Protein AF-A0A9D9GKU4-F1 (afdb_monomer_lite)

Foldseek 3Di:
DVVQLVVLVVCLVPQDQPDADPCLVVFPQVDQEAEDDDDPPPCPVSNVSNCCNPPHDSLQEGEDELQDPVLVPDDPLRVLVVSVVSVHQEYEYEPLVNHPPSVVSVVVCVVPPVRHRYYYD

Sequence (121 aa):
MDTLLFRYHNLLKETDTSFLRYLHDIIPWNDRMIAIVGSRGVGKTTMLLQHIKLHLPIEKTLYVSADDLYFSDHSLFDLARQFHQLGGEHLFIDEIHKYANWSQELKNIYDAIPQLQVVFT

Radius of gyration: 13.48 Å; chains: 1; bounding box: 30×29×37 Å

Structure (mmCIF, N/CA/C/O backbone):
data_AF-A0A9D9GKU4-F1
#
_entry.id   AF-A0A9D9GKU4-F1
#
loop_
_atom_site.group_PDB
_atom_site.id
_atom_site.type_symbol
_atom_site.label_atom_id
_atom_site.label_alt_id
_atom_site.label_comp_id
_atom_site.label_asym_id
_atom_site.label_entity_id
_atom_site.label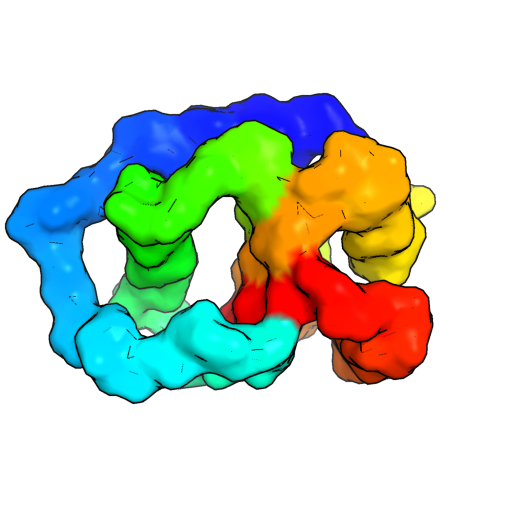_seq_id
_atom_site.pdbx_PDB_ins_code
_atom_site.Cartn_x
_atom_site.Cartn_y
_atom_site.Cartn_z
_atom_site.occupancy
_atom_site.B_iso_or_equiv
_atom_site.auth_seq_id
_atom_site.auth_comp_id
_atom_site.auth_asym_id
_atom_site.auth_atom_id
_atom_site.pdbx_PDB_model_num
ATOM 1 N N . MET A 1 1 ? 4.018 8.471 9.231 1.00 89.12 1 MET A N 1
ATOM 2 C CA . MET A 1 1 ? 3.601 8.511 7.814 1.00 89.12 1 MET A CA 1
ATOM 3 C C . MET A 1 1 ? 4.628 9.211 6.922 1.00 89.12 1 MET A C 1
ATOM 5 O O . MET A 1 1 ? 4.965 8.646 5.892 1.00 89.12 1 MET A O 1
ATOM 9 N N . ASP A 1 2 ? 5.196 10.360 7.308 1.00 92.56 2 ASP A N 1
ATOM 10 C CA . ASP A 1 2 ? 6.169 11.097 6.466 1.00 92.56 2 ASP A CA 1
ATOM 11 C C . ASP A 1 2 ? 7.372 10.257 6.013 1.00 92.56 2 ASP A C 1
ATOM 13 O O . ASP A 1 2 ? 7.765 10.289 4.849 1.00 92.56 2 ASP A O 1
ATOM 17 N N . THR A 1 3 ? 7.923 9.433 6.909 1.00 93.56 3 THR A N 1
ATOM 18 C CA . THR A 1 3 ? 9.018 8.509 6.575 1.00 93.56 3 THR A CA 1
ATOM 19 C C . THR A 1 3 ? 8.619 7.487 5.507 1.00 93.56 3 THR A C 1
ATOM 21 O O . THR A 1 3 ? 9.441 7.152 4.654 1.00 93.56 3 THR A O 1
ATOM 24 N N . LEU A 1 4 ? 7.366 7.016 5.521 1.00 95.81 4 LEU A N 1
ATOM 25 C CA . LEU A 1 4 ? 6.843 6.087 4.516 1.00 95.81 4 LEU A CA 1
ATOM 26 C C . LEU A 1 4 ? 6.720 6.782 3.159 1.00 95.81 4 LEU A C 1
ATOM 28 O O . LEU A 1 4 ? 7.202 6.250 2.164 1.00 95.81 4 LEU A O 1
ATOM 32 N N . LEU A 1 5 ? 6.164 7.998 3.132 1.00 95.69 5 LEU A N 1
ATOM 33 C CA . LEU A 1 5 ? 6.050 8.812 1.917 1.00 95.69 5 LEU A CA 1
ATOM 34 C C . LEU A 1 5 ? 7.421 9.106 1.300 1.00 95.69 5 LEU A C 1
ATOM 36 O O . LEU A 1 5 ? 7.603 8.968 0.093 1.00 95.69 5 LEU A O 1
ATOM 40 N N . PHE A 1 6 ? 8.414 9.440 2.127 1.00 96.19 6 PHE A N 1
ATOM 41 C CA . PHE A 1 6 ? 9.783 9.651 1.662 1.00 96.19 6 PHE A CA 1
ATOM 42 C C . PHE A 1 6 ? 10.372 8.392 1.005 1.00 96.19 6 PHE A C 1
ATOM 44 O O . PHE A 1 6 ? 10.928 8.470 -0.092 1.00 96.19 6 PHE A O 1
ATOM 51 N N . ARG A 1 7 ? 10.231 7.218 1.640 1.00 96.00 7 ARG A N 1
ATOM 52 C CA . ARG A 1 7 ? 10.698 5.940 1.068 1.00 96.00 7 ARG A CA 1
ATOM 53 C C . ARG A 1 7 ? 9.969 5.608 -0.231 1.00 96.00 7 ARG A C 1
ATOM 55 O O . ARG A 1 7 ? 10.623 5.279 -1.216 1.00 96.00 7 ARG A O 1
ATOM 62 N N . TYR A 1 8 ? 8.646 5.742 -0.238 1.00 97.25 8 TYR A N 1
ATOM 63 C CA . TYR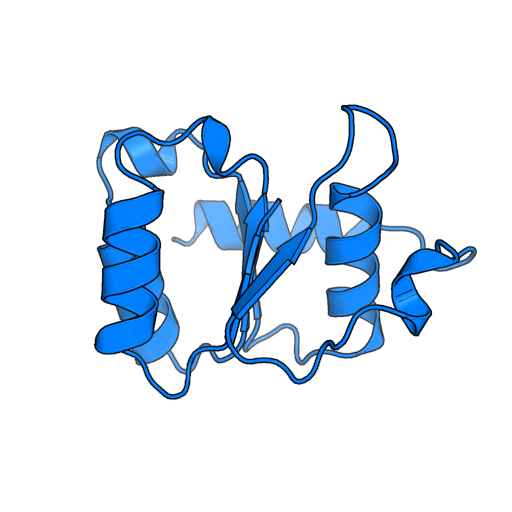 A 1 8 ? 7.803 5.539 -1.411 1.00 97.25 8 TYR A CA 1
ATOM 64 C C . TYR A 1 8 ? 8.260 6.396 -2.595 1.00 97.25 8 TYR A C 1
ATOM 66 O O . TYR A 1 8 ? 8.551 5.852 -3.658 1.00 97.25 8 TYR A O 1
ATOM 74 N N . HIS A 1 9 ? 8.397 7.712 -2.415 1.00 96.88 9 HIS A N 1
ATOM 75 C CA . HIS A 1 9 ? 8.802 8.610 -3.498 1.00 96.88 9 HIS A CA 1
ATOM 76 C C . HIS A 1 9 ? 10.194 8.280 -4.047 1.00 96.88 9 HIS A C 1
ATOM 78 O O . HIS A 1 9 ? 10.399 8.330 -5.261 1.00 96.88 9 HIS A O 1
ATOM 84 N N . ASN A 1 10 ? 11.139 7.893 -3.184 1.00 97.12 10 ASN A N 1
ATOM 85 C CA . ASN A 1 10 ? 12.466 7.468 -3.627 1.00 97.12 10 ASN A CA 1
ATOM 86 C C . ASN A 1 10 ? 12.398 6.185 -4.465 1.00 97.12 10 ASN A C 1
ATOM 88 O O . ASN A 1 10 ? 12.958 6.141 -5.557 1.00 97.12 10 ASN A O 1
ATOM 92 N N . LEU A 1 11 ? 11.669 5.165 -4.003 1.00 97.00 11 LEU A N 1
ATOM 93 C CA . LEU A 1 11 ? 11.494 3.916 -4.751 1.00 97.00 11 LEU A CA 1
ATOM 94 C C . LEU A 1 11 ? 10.814 4.153 -6.103 1.00 97.00 11 LEU A C 1
ATOM 96 O O . LEU A 1 11 ? 11.241 3.614 -7.126 1.00 97.00 11 LEU A O 1
ATOM 100 N N . LEU A 1 12 ? 9.783 4.998 -6.129 1.00 96.38 12 LEU A N 1
ATOM 101 C CA . LEU A 1 12 ? 9.056 5.325 -7.349 1.00 96.38 12 LEU A CA 1
ATOM 102 C C . LEU A 1 12 ? 9.956 6.044 -8.365 1.00 96.38 12 LEU A C 1
ATOM 104 O O . LEU A 1 12 ? 9.926 5.741 -9.561 1.00 96.38 12 LEU A O 1
ATOM 108 N N . LYS A 1 13 ? 10.809 6.963 -7.898 1.00 95.88 13 LYS A N 1
ATOM 109 C CA . LYS A 1 13 ? 11.770 7.675 -8.747 1.00 95.88 13 LYS A CA 1
ATOM 110 C C . LYS A 1 13 ? 12.732 6.710 -9.443 1.00 95.88 13 LYS A C 1
ATOM 112 O O . LYS A 1 13 ? 12.866 6.793 -10.663 1.00 95.88 13 LYS A O 1
ATOM 117 N N . GLU A 1 14 ? 13.307 5.774 -8.693 1.00 95.31 14 GLU A N 1
ATOM 118 C CA . GLU A 1 14 ? 14.288 4.791 -9.184 1.00 95.31 14 GLU A CA 1
ATOM 119 C C . GLU A 1 14 ? 13.669 3.656 -10.020 1.00 95.31 14 GLU A C 1
ATOM 121 O O . GLU A 1 14 ? 14.380 2.911 -10.690 1.00 95.31 14 GLU A O 1
ATOM 126 N N . THR A 1 15 ? 12.342 3.501 -10.007 1.00 94.88 15 THR A N 1
ATOM 127 C CA . THR A 1 15 ? 11.670 2.421 -10.743 1.00 94.88 15 THR A CA 1
ATOM 128 C C . THR A 1 15 ? 11.756 2.634 -12.255 1.00 94.88 15 THR A C 1
ATOM 130 O O . THR A 1 15 ? 11.224 3.616 -12.787 1.00 94.88 15 THR A O 1
ATOM 133 N N . ASP A 1 16 ? 12.379 1.686 -12.955 1.00 92.62 16 ASP A N 1
ATOM 134 C CA . ASP A 1 16 ? 12.406 1.645 -14.416 1.00 92.62 16 ASP A CA 1
ATOM 135 C C . ASP A 1 16 ? 11.050 1.198 -14.989 1.00 92.62 16 ASP A C 1
ATOM 137 O O . ASP A 1 16 ? 10.387 0.308 -14.457 1.00 92.62 16 ASP A O 1
ATOM 141 N N . THR A 1 17 ? 10.651 1.820 -16.094 1.00 92.12 17 THR A N 1
ATOM 142 C CA . THR A 1 17 ? 9.396 1.564 -16.822 1.00 92.12 17 THR A CA 1
ATOM 143 C C . THR A 1 17 ? 9.640 1.155 -18.277 1.00 92.12 17 THR A C 1
ATOM 145 O O . THR A 1 17 ? 8.685 0.987 -19.028 1.00 92.12 17 THR A O 1
ATOM 148 N N . SER A 1 18 ? 10.902 0.945 -18.677 1.00 90.69 18 SER A N 1
ATOM 149 C CA . SER A 1 18 ? 11.276 0.514 -20.031 1.00 90.69 18 SER A CA 1
ATOM 150 C C . SER A 1 18 ? 10.735 -0.872 -20.403 1.00 90.69 18 SER A C 1
ATOM 152 O O . SER A 1 18 ? 10.485 -1.156 -21.574 1.00 90.69 18 SER A O 1
ATOM 154 N N . PHE A 1 19 ? 10.525 -1.725 -19.400 1.00 90.12 19 PHE A N 1
ATOM 155 C CA . PHE A 1 19 ? 9.981 -3.065 -19.548 1.00 90.12 19 PHE A CA 1
ATOM 156 C C . PHE A 1 19 ? 8.906 -3.329 -18.493 1.00 90.12 19 PHE A C 1
ATOM 158 O O . PHE A 1 19 ? 9.158 -3.191 -17.294 1.00 90.12 19 PHE A O 1
ATOM 165 N N . LEU A 1 20 ? 7.731 -3.776 -18.938 1.00 88.00 20 LEU A N 1
ATOM 166 C CA . LEU A 1 20 ? 6.631 -4.191 -18.072 1.00 88.00 20 LEU A CA 1
ATOM 167 C C . LEU A 1 20 ? 6.507 -5.715 -18.044 1.00 88.00 20 LEU A C 1
ATOM 1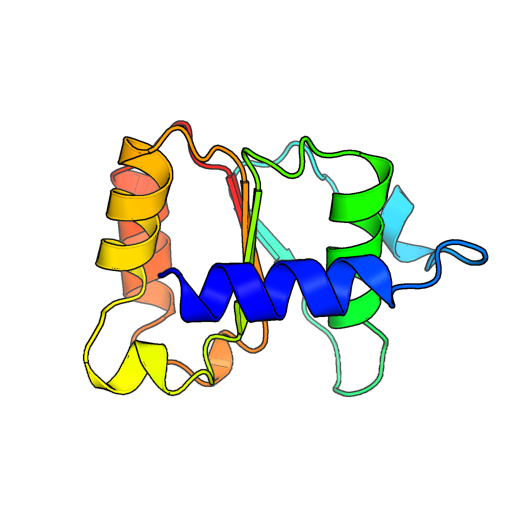69 O O . LEU A 1 20 ? 6.685 -6.405 -19.048 1.00 88.00 20 LEU A O 1
ATOM 173 N N . ARG A 1 21 ? 6.201 -6.256 -16.863 1.00 82.88 21 ARG A N 1
ATOM 174 C CA . ARG A 1 21 ? 5.945 -7.691 -16.681 1.00 82.88 21 ARG A CA 1
ATOM 175 C C . ARG A 1 21 ? 4.651 -8.071 -17.401 1.00 82.88 21 ARG A C 1
ATOM 177 O O . ARG A 1 21 ? 3.653 -7.389 -17.227 1.00 82.88 21 ARG A O 1
ATOM 184 N N . TYR A 1 22 ? 4.632 -9.215 -18.091 1.00 84.69 22 TYR A N 1
ATOM 185 C CA . TYR A 1 22 ? 3.442 -9.716 -18.804 1.00 84.69 22 TYR A CA 1
ATOM 186 C C . TYR A 1 22 ? 2.171 -9.775 -17.937 1.00 84.69 22 TYR A C 1
ATOM 188 O O . TYR A 1 22 ? 1.065 -9.622 -18.439 1.00 84.69 22 TYR A O 1
ATOM 196 N N . LEU A 1 23 ? 2.330 -10.016 -16.630 1.00 85.38 23 LEU A N 1
ATOM 197 C CA . LEU A 1 23 ? 1.217 -10.126 -15.693 1.00 85.38 23 LEU A CA 1
ATOM 198 C C . LEU A 1 23 ? 0.524 -8.778 -15.450 1.00 85.38 23 LEU A C 1
ATOM 200 O O . LEU A 1 23 ? -0.651 -8.768 -15.101 1.00 85.38 23 LEU A O 1
ATOM 204 N N . HIS A 1 24 ? 1.226 -7.658 -15.660 1.00 89.56 24 HIS A N 1
ATOM 205 C CA . HIS A 1 24 ? 0.688 -6.316 -15.454 1.00 89.56 24 HIS A CA 1
ATOM 206 C C . HIS A 1 24 ? -0.616 -6.108 -16.231 1.00 89.56 24 HIS A C 1
ATOM 208 O O . HIS A 1 24 ? -1.585 -5.627 -15.661 1.00 89.56 24 HIS A O 1
ATOM 214 N N . ASP A 1 25 ? -0.685 -6.545 -17.486 1.00 87.12 25 ASP A N 1
ATOM 215 C CA . ASP A 1 25 ? -1.853 -6.291 -18.342 1.00 87.12 25 ASP A CA 1
ATOM 216 C C . ASP A 1 25 ? -3.029 -7.243 -18.067 1.00 87.12 25 ASP A C 1
ATOM 218 O O . ASP A 1 25 ? -4.117 -7.078 -18.614 1.00 87.12 25 ASP A O 1
ATOM 222 N N . ILE A 1 26 ? -2.814 -8.250 -17.218 1.00 90.75 26 ILE A N 1
ATOM 223 C CA . ILE A 1 26 ? -3.803 -9.277 -16.873 1.00 90.75 26 ILE A CA 1
ATOM 224 C C . ILE A 1 26 ? -4.441 -8.979 -15.510 1.00 90.75 26 ILE A C 1
ATOM 226 O O . ILE A 1 26 ? -5.535 -9.461 -15.215 1.00 90.75 26 ILE A O 1
ATOM 230 N N . ILE A 1 27 ? -3.770 -8.196 -14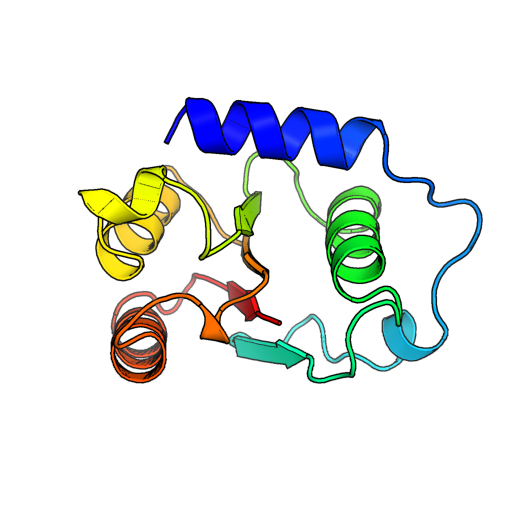.661 1.00 93.25 27 ILE A N 1
ATOM 231 C CA . ILE A 1 27 ? -4.277 -7.872 -13.329 1.00 93.25 27 ILE A CA 1
ATOM 232 C C . ILE A 1 27 ? -5.510 -6.968 -13.457 1.00 93.25 27 ILE A C 1
ATOM 234 O O . ILE A 1 27 ? -5.458 -5.949 -14.150 1.00 93.25 27 ILE A O 1
ATOM 238 N N . PRO A 1 28 ? -6.617 -7.296 -12.766 1.00 94.38 28 PRO A N 1
ATOM 239 C CA . PRO A 1 28 ? -7.811 -6.463 -12.755 1.00 94.38 28 PRO A CA 1
ATOM 240 C C . PRO A 1 28 ? -7.600 -5.244 -11.846 1.00 94.38 28 PRO A C 1
ATOM 242 O O . PRO A 1 28 ? -8.187 -5.150 -10.776 1.00 94.38 28 PRO A O 1
ATOM 245 N N . TRP A 1 29 ? -6.776 -4.281 -12.271 1.00 95.31 29 TRP A N 1
ATOM 246 C CA . TRP A 1 29 ? -6.404 -3.088 -11.490 1.00 95.31 29 TRP A CA 1
ATOM 247 C C . TRP A 1 29 ? -7.569 -2.186 -11.073 1.00 95.31 29 TRP A C 1
ATOM 249 O O . TRP A 1 29 ? -7.350 -1.243 -10.330 1.00 95.31 29 TRP A O 1
ATOM 259 N N . ASN A 1 30 ? -8.792 -2.441 -11.536 1.00 92.69 30 ASN A N 1
ATOM 260 C CA . ASN A 1 30 ? -9.984 -1.707 -11.110 1.00 92.69 30 ASN A CA 1
ATOM 261 C C . ASN A 1 30 ? -10.671 -2.348 -9.893 1.00 92.69 30 ASN A C 1
ATOM 263 O O . ASN A 1 30 ? -11.582 -1.751 -9.319 1.00 92.69 30 ASN A O 1
ATOM 267 N N . ASP A 1 31 ? -10.257 -3.554 -9.496 1.00 96.31 31 ASP A N 1
ATOM 268 C CA . ASP A 1 31 ? -10.811 -4.222 -8.329 1.00 96.31 31 ASP A CA 1
ATOM 269 C C . ASP A 1 31 ? -10.373 -3.509 -7.054 1.00 96.31 31 ASP A C 1
ATOM 271 O O . ASP A 1 31 ? -9.221 -3.108 -6.876 1.00 96.31 31 ASP A O 1
ATOM 275 N N . ARG A 1 32 ? -11.315 -3.381 -6.122 1.00 96.44 32 ARG A N 1
ATOM 276 C CA . ARG A 1 32 ? -11.095 -2.660 -4.869 1.00 96.44 32 ARG A CA 1
ATOM 277 C C . ARG A 1 32 ? -10.033 -3.311 -3.980 1.00 96.44 32 ARG A C 1
ATOM 279 O O . ARG A 1 32 ? -9.370 -2.615 -3.218 1.00 96.44 32 ARG A O 1
ATOM 286 N N . MET A 1 33 ? -9.895 -4.632 -4.038 1.00 97.81 33 MET A N 1
ATOM 287 C CA . MET A 1 33 ? -8.904 -5.362 -3.257 1.00 97.81 33 MET A CA 1
ATOM 288 C C . MET A 1 33 ? -8.254 -6.447 -4.106 1.00 97.81 33 MET A C 1
ATOM 290 O O . MET A 1 33 ? -8.945 -7.334 -4.600 1.00 97.81 33 MET A O 1
ATOM 294 N N . ILE A 1 34 ? -6.932 -6.378 -4.252 1.00 98.06 34 ILE A N 1
ATOM 295 C CA . ILE A 1 34 ? -6.162 -7.271 -5.123 1.00 98.06 34 ILE A CA 1
ATOM 296 C C . ILE A 1 34 ? -5.020 -7.894 -4.325 1.00 98.06 34 ILE A C 1
ATOM 298 O O . ILE A 1 34 ? -4.205 -7.186 -3.735 1.00 98.06 34 ILE A O 1
ATOM 302 N N . ALA A 1 35 ? -4.938 -9.223 -4.358 1.00 97.19 35 ALA A N 1
ATOM 303 C CA . ALA A 1 35 ? -3.813 -9.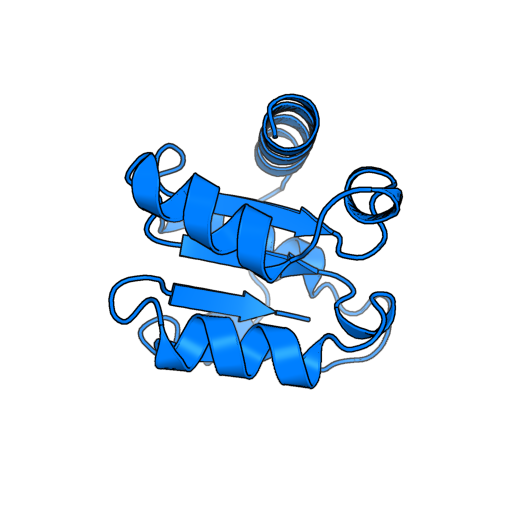983 -3.829 1.00 97.19 35 ALA A CA 1
ATOM 304 C C . ALA A 1 35 ? -2.951 -10.496 -4.988 1.00 97.19 35 ALA A C 1
ATOM 306 O O . ALA A 1 35 ? -3.444 -11.223 -5.852 1.00 97.19 35 ALA A O 1
ATOM 307 N N . ILE A 1 36 ? -1.662 -10.164 -5.000 1.00 95.50 36 ILE A N 1
ATOM 308 C CA . ILE A 1 36 ? -0.707 -10.658 -5.998 1.00 95.50 36 ILE A CA 1
ATOM 309 C C . ILE A 1 36 ? 0.269 -11.601 -5.301 1.00 95.50 36 ILE A C 1
ATOM 311 O O . ILE A 1 36 ? 1.151 -11.186 -4.557 1.00 95.50 36 ILE A O 1
ATOM 315 N N . VAL A 1 37 ? 0.142 -12.897 -5.576 1.00 94.00 37 VAL A N 1
ATOM 316 C CA . VAL A 1 37 ? 0.966 -13.929 -4.937 1.00 94.00 37 VAL A CA 1
ATOM 317 C C . VAL A 1 37 ? 2.013 -14.454 -5.913 1.00 94.00 37 VAL A C 1
ATOM 319 O O . VAL A 1 37 ? 1.740 -14.706 -7.083 1.00 94.00 37 VAL A O 1
ATOM 322 N N . GLY A 1 38 ? 3.233 -14.648 -5.421 1.00 92.31 38 GLY A N 1
ATOM 323 C CA . GLY A 1 38 ? 4.330 -15.210 -6.200 1.00 92.31 38 GLY A CA 1
ATOM 324 C C . GLY A 1 38 ? 5.594 -15.359 -5.364 1.00 92.31 38 GLY A C 1
ATOM 325 O O . GLY A 1 38 ? 5.737 -14.726 -4.312 1.00 92.31 38 GLY A O 1
ATOM 326 N N . SER A 1 39 ? 6.536 -16.178 -5.830 1.00 92.44 39 SER A N 1
ATOM 327 C CA . SER A 1 39 ? 7.799 -16.411 -5.125 1.00 92.44 39 SER A CA 1
ATOM 328 C C . SER A 1 39 ? 8.631 -15.129 -4.968 1.00 92.44 39 SER A C 1
ATOM 330 O O . SER A 1 39 ? 8.400 -14.098 -5.609 1.00 92.44 39 SER A O 1
ATOM 332 N N . ARG A 1 40 ? 9.603 -15.152 -4.052 1.00 89.19 40 ARG A N 1
ATOM 333 C CA . ARG A 1 40 ? 10.549 -14.038 -3.894 1.00 89.19 40 ARG A CA 1
ATOM 334 C C . ARG A 1 40 ? 11.388 -13.871 -5.162 1.00 89.19 40 ARG A C 1
ATOM 336 O O . ARG A 1 40 ? 11.748 -14.852 -5.803 1.00 89.19 40 ARG A O 1
ATOM 343 N N . GLY A 1 41 ? 11.684 -12.623 -5.524 1.00 89.12 41 GLY A N 1
ATOM 344 C CA . GLY A 1 41 ? 12.521 -12.297 -6.686 1.00 89.12 41 GLY A CA 1
ATOM 345 C C . GLY A 1 41 ? 11.814 -12.296 -8.049 1.00 89.12 41 GLY A C 1
ATOM 346 O O . GLY A 1 41 ? 12.430 -11.917 -9.038 1.00 89.12 41 GLY A O 1
ATOM 347 N N . VAL A 1 42 ? 10.520 -12.633 -8.134 1.00 91.44 42 VAL A N 1
ATOM 348 C CA . VAL A 1 42 ? 9.786 -12.630 -9.424 1.00 91.44 42 VAL A CA 1
ATOM 349 C C . VAL A 1 42 ? 9.407 -11.234 -9.933 1.00 91.44 42 VAL A C 1
ATOM 351 O O . VAL A 1 42 ? 8.931 -11.105 -11.058 1.00 91.44 42 VAL A O 1
ATOM 354 N N . GLY A 1 43 ? 9.641 -10.188 -9.132 1.00 92.50 43 GLY A N 1
ATOM 355 C CA . GLY A 1 43 ? 9.402 -8.792 -9.515 1.00 92.50 43 GLY A CA 1
ATOM 356 C C . GLY A 1 43 ? 8.037 -8.220 -9.119 1.00 92.50 43 GLY A C 1
ATOM 357 O O . GLY A 1 43 ? 7.581 -7.292 -9.778 1.00 92.50 43 GLY A O 1
ATOM 358 N N . LYS A 1 44 ? 7.395 -8.743 -8.061 1.00 95.00 44 LYS A N 1
ATOM 359 C CA . LYS A 1 44 ? 6.119 -8.218 -7.531 1.00 95.00 44 LYS A CA 1
ATOM 360 C C . LYS A 1 44 ? 6.220 -6.732 -7.174 1.00 95.00 44 LYS A C 1
ATOM 362 O O . LYS A 1 44 ? 5.508 -5.924 -7.754 1.00 95.00 44 LYS A O 1
ATOM 367 N N . THR A 1 45 ? 7.181 -6.378 -6.321 1.00 95.25 45 THR A N 1
ATOM 368 C CA . THR A 1 45 ? 7.483 -4.999 -5.914 1.00 95.25 45 THR A CA 1
ATOM 369 C C . THR A 1 45 ? 7.667 -4.068 -7.109 1.00 95.25 45 THR A C 1
ATOM 371 O O . THR A 1 45 ? 7.048 -3.012 -7.186 1.00 95.25 45 THR A O 1
ATOM 374 N N . THR A 1 46 ? 8.485 -4.488 -8.081 1.00 94.94 46 THR A N 1
ATOM 375 C CA . THR A 1 46 ? 8.732 -3.721 -9.307 1.00 94.94 46 THR A CA 1
ATOM 376 C C . THR A 1 46 ? 7.438 -3.479 -10.072 1.00 94.94 46 THR A C 1
ATOM 378 O O . THR A 1 46 ? 7.180 -2.352 -10.470 1.00 94.94 46 THR A O 1
ATOM 381 N N . MET A 1 47 ? 6.602 -4.505 -10.235 1.00 95.19 47 MET A N 1
ATOM 382 C CA . MET A 1 47 ? 5.325 -4.388 -10.936 1.00 95.19 47 MET A CA 1
ATOM 383 C C . MET A 1 47 ? 4.351 -3.440 -10.220 1.00 95.19 47 MET A C 1
ATOM 385 O O . MET A 1 47 ? 3.701 -2.646 -10.893 1.00 95.19 47 MET A O 1
ATOM 389 N N . LEU A 1 48 ? 4.279 -3.474 -8.881 1.00 96.75 48 LEU A N 1
ATOM 390 C CA . LEU A 1 48 ? 3.460 -2.527 -8.111 1.00 96.75 48 LEU A CA 1
ATOM 391 C C . LEU A 1 48 ? 3.919 -1.083 -8.353 1.00 96.75 48 LEU A C 1
ATOM 393 O O . LEU A 1 48 ? 3.119 -0.232 -8.729 1.00 96.75 48 LEU A O 1
ATOM 397 N N . LEU A 1 49 ? 5.218 -0.811 -8.196 1.00 97.25 49 LEU A N 1
ATOM 398 C CA . LEU A 1 49 ? 5.777 0.532 -8.378 1.00 97.25 49 LEU A CA 1
ATOM 399 C C . LEU A 1 49 ? 5.646 1.025 -9.827 1.00 97.25 49 LEU A C 1
ATOM 401 O O . LEU A 1 49 ? 5.355 2.198 -10.051 1.00 97.25 49 LEU A O 1
ATOM 405 N N . GLN A 1 50 ? 5.820 0.140 -10.813 1.00 96.06 50 GLN A N 1
ATOM 406 C CA . GLN A 1 50 ? 5.607 0.452 -12.230 1.00 9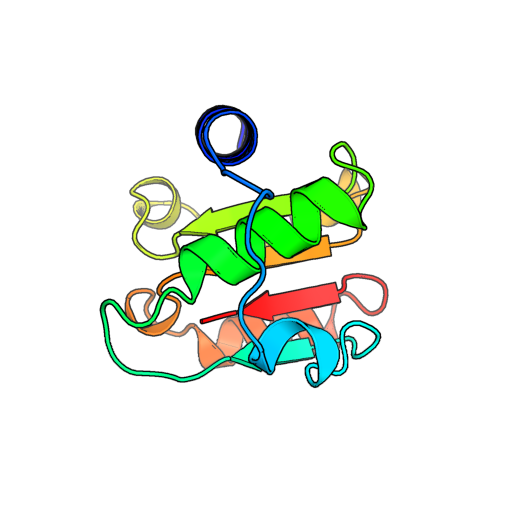6.06 50 GLN A CA 1
ATOM 407 C C . GLN A 1 50 ? 4.157 0.848 -12.503 1.00 96.06 50 GLN A C 1
ATOM 409 O O . GLN A 1 50 ? 3.919 1.856 -13.168 1.00 96.06 50 GLN A O 1
ATOM 414 N N . HIS A 1 51 ? 3.201 0.089 -11.964 1.00 96.62 51 HIS A N 1
ATOM 415 C CA . HIS A 1 51 ? 1.783 0.386 -12.121 1.00 96.62 51 HIS A CA 1
ATOM 416 C C . HIS A 1 51 ? 1.444 1.771 -11.563 1.00 96.62 51 HIS A C 1
ATOM 418 O O . HIS A 1 51 ? 0.882 2.597 -12.283 1.00 96.62 51 HIS A O 1
ATOM 424 N N . ILE A 1 52 ? 1.877 2.050 -10.327 1.00 97.19 52 ILE A N 1
ATOM 425 C CA . ILE A 1 52 ? 1.688 3.351 -9.675 1.00 97.19 52 ILE A CA 1
ATOM 426 C C . ILE A 1 52 ? 2.261 4.477 -10.539 1.00 97.19 52 ILE A C 1
ATOM 428 O O . ILE A 1 52 ? 1.565 5.443 -10.835 1.00 97.19 52 ILE A O 1
ATOM 432 N N . LYS A 1 53 ? 3.516 4.337 -10.982 1.00 96.56 53 LYS A N 1
ATOM 433 C CA . LYS A 1 53 ? 4.235 5.380 -11.726 1.00 96.56 53 LYS A CA 1
ATOM 434 C C . LYS A 1 53 ? 3.583 5.732 -13.063 1.00 96.56 53 LYS A C 1
ATOM 436 O O . LYS A 1 53 ? 3.717 6.865 -13.514 1.00 96.56 53 LYS A O 1
ATOM 441 N N . LEU A 1 54 ? 2.945 4.761 -13.712 1.00 95.06 54 LEU A N 1
ATOM 442 C CA . LEU A 1 54 ? 2.398 4.916 -15.058 1.00 95.06 54 LEU A CA 1
ATOM 443 C C . LEU A 1 54 ? 0.912 5.284 -15.078 1.00 95.06 54 LEU A C 1
ATOM 445 O O . LEU A 1 54 ? 0.480 5.944 -16.021 1.00 95.06 54 LEU A O 1
ATOM 449 N N . HIS A 1 55 ? 0.136 4.859 -14.076 1.00 96.00 55 HIS A N 1
ATOM 450 C CA . HIS A 1 55 ? -1.329 4.886 -14.164 1.00 96.00 55 HIS A CA 1
ATOM 451 C C . HIS A 1 55 ? -2.025 5.621 -13.022 1.00 96.00 55 HIS A C 1
ATOM 453 O O . HIS A 1 55 ? -3.216 5.899 -13.153 1.00 96.00 55 HIS A O 1
ATOM 459 N N . LEU A 1 56 ? -1.333 5.934 -11.921 1.00 97.25 56 LEU A N 1
ATOM 460 C CA . LEU A 1 56 ? -1.979 6.472 -10.726 1.00 97.25 56 LEU A CA 1
ATOM 461 C C . LEU A 1 56 ? -1.492 7.883 -10.360 1.00 97.25 56 LEU A C 1
ATOM 463 O O . LEU A 1 56 ? -0.316 8.208 -10.543 1.00 97.25 56 LEU A O 1
ATOM 467 N N . PRO A 1 57 ? -2.377 8.725 -9.795 1.00 97.06 57 PRO A N 1
ATOM 468 C CA . PRO A 1 57 ? -1.986 9.995 -9.195 1.00 97.06 57 PRO A CA 1
ATOM 469 C C . PRO A 1 57 ? -1.090 9.746 -7.976 1.00 97.06 57 PRO A C 1
ATOM 471 O O . PRO A 1 57 ? -1.513 9.136 -6.987 1.00 97.06 57 PRO A O 1
ATOM 474 N N . ILE A 1 58 ? 0.157 10.221 -8.038 1.00 95.81 58 ILE A N 1
ATOM 475 C CA . ILE A 1 58 ? 1.178 9.980 -7.004 1.00 95.81 58 ILE A CA 1
ATOM 476 C C . ILE A 1 58 ? 0.713 10.535 -5.655 1.00 95.81 58 ILE A C 1
ATOM 478 O O . ILE A 1 58 ? 0.895 9.888 -4.629 1.00 95.81 58 ILE A O 1
ATOM 482 N N . GLU A 1 59 ? 0.068 11.699 -5.662 1.00 96.31 59 GLU A N 1
ATOM 483 C CA . GLU A 1 59 ? -0.425 12.408 -4.484 1.00 96.31 59 GLU A CA 1
ATOM 484 C C . GLU A 1 59 ? -1.593 11.714 -3.774 1.00 96.31 59 GLU A C 1
ATOM 486 O O . GLU A 1 59 ? -1.818 11.968 -2.593 1.00 96.31 59 GLU A O 1
ATOM 491 N N . LYS A 1 60 ? -2.312 10.821 -4.465 1.00 98.00 60 LYS A N 1
ATOM 492 C CA . LYS A 1 60 ? -3.399 10.019 -3.880 1.00 98.00 60 LYS A CA 1
ATOM 493 C C . LYS A 1 60 ? -3.035 8.550 -3.703 1.00 98.00 60 LYS A C 1
ATOM 495 O O . LYS A 1 60 ? -3.909 7.731 -3.408 1.00 98.00 60 LYS A O 1
ATOM 500 N N . THR A 1 61 ? -1.762 8.214 -3.887 1.00 98.44 61 THR A N 1
ATOM 501 C CA . THR A 1 61 ? -1.263 6.844 -3.813 1.00 98.44 61 THR A CA 1
ATOM 502 C C . THR A 1 61 ? -0.215 6.724 -2.721 1.00 98.44 61 THR A C 1
ATOM 504 O O . THR A 1 61 ? 0.623 7.605 -2.546 1.00 98.44 61 THR A O 1
ATOM 507 N N . LEU A 1 62 ? -0.238 5.613 -1.995 1.00 98.50 62 LEU A N 1
ATOM 508 C CA . LEU A 1 62 ? 0.779 5.275 -1.013 1.00 98.50 62 LEU A CA 1
ATOM 509 C C . LEU A 1 62 ? 1.243 3.842 -1.234 1.00 98.50 62 LEU A C 1
ATOM 511 O O . LEU A 1 62 ? 0.432 2.925 -1.292 1.00 98.50 62 LEU A O 1
ATOM 515 N N . TYR A 1 63 ? 2.557 3.657 -1.301 1.00 98.56 63 TYR A N 1
ATOM 516 C CA . TYR A 1 63 ? 3.195 2.349 -1.228 1.00 98.56 63 TYR A CA 1
ATOM 517 C C . TYR A 1 63 ? 3.919 2.201 0.110 1.00 98.56 63 TYR A C 1
ATOM 519 O O . TYR A 1 63 ? 4.673 3.087 0.518 1.00 98.56 63 TYR A O 1
ATOM 527 N N . VAL A 1 64 ? 3.731 1.064 0.772 1.00 98.06 64 VAL A N 1
ATOM 528 C CA . VAL A 1 64 ? 4.430 0.699 2.008 1.00 98.06 64 VAL A CA 1
ATOM 529 C C . VAL A 1 64 ? 4.868 -0.759 1.968 1.00 98.06 64 VAL A C 1
ATOM 531 O O . VAL A 1 64 ? 4.228 -1.590 1.334 1.00 98.06 64 VAL A O 1
ATOM 534 N N . SER A 1 65 ? 5.947 -1.080 2.678 1.00 97.31 65 SER A N 1
ATOM 535 C CA . SER A 1 65 ? 6.263 -2.465 3.037 1.00 97.31 65 SER A CA 1
ATOM 536 C C . SER A 1 65 ? 5.703 -2.742 4.425 1.00 97.31 65 SER A C 1
ATOM 538 O O . SER A 1 65 ? 5.975 -1.973 5.344 1.00 97.31 65 SER A O 1
ATOM 540 N N . ALA A 1 66 ? 4.964 -3.832 4.601 1.00 96.56 66 ALA A N 1
ATOM 541 C CA . ALA A 1 66 ? 4.427 -4.232 5.901 1.00 96.56 66 ALA A CA 1
ATOM 542 C C . ALA A 1 66 ? 5.521 -4.697 6.892 1.00 96.56 66 ALA A C 1
ATOM 544 O O . ALA A 1 66 ? 5.249 -4.862 8.076 1.00 96.56 66 ALA A O 1
ATOM 545 N N . ASP A 1 67 ? 6.759 -4.874 6.413 1.00 95.19 67 ASP A N 1
ATOM 546 C CA . ASP A 1 67 ? 7.967 -5.160 7.208 1.00 95.19 67 ASP A CA 1
ATOM 547 C C . ASP A 1 67 ? 8.665 -3.876 7.721 1.00 95.19 67 ASP A C 1
ATOM 549 O O . ASP A 1 67 ? 9.742 -3.928 8.312 1.00 95.19 67 ASP A O 1
ATOM 553 N N . ASP A 1 68 ? 8.105 -2.689 7.454 1.00 95.25 68 ASP A N 1
ATOM 554 C CA . ASP A 1 68 ? 8.674 -1.415 7.903 1.00 95.25 68 ASP A CA 1
ATOM 555 C C . ASP A 1 68 ? 8.572 -1.251 9.432 1.00 95.25 68 ASP A C 1
ATOM 557 O O . ASP A 1 68 ? 7.529 -1.515 10.029 1.00 95.25 68 ASP A O 1
ATOM 561 N N . LEU A 1 69 ? 9.631 -0.719 10.060 1.00 94.12 69 LEU A N 1
ATOM 562 C CA . LEU A 1 69 ? 9.652 -0.364 11.486 1.00 94.12 69 LEU A CA 1
ATOM 563 C C . LEU A 1 69 ? 8.508 0.569 11.890 1.00 94.12 69 LEU A C 1
ATOM 565 O O . LEU A 1 69 ? 8.137 0.584 13.052 1.00 94.12 69 LEU A O 1
ATOM 569 N N . TYR A 1 70 ? 7.923 1.329 10.962 1.00 95.00 70 TYR A N 1
ATOM 570 C CA . TYR A 1 70 ? 6.712 2.102 11.236 1.00 95.00 70 TYR A CA 1
ATOM 571 C C . TYR A 1 70 ? 5.610 1.270 11.921 1.00 95.00 70 TYR A C 1
ATOM 573 O O . TYR A 1 70 ? 4.922 1.778 12.809 1.00 95.00 70 TYR A O 1
ATOM 581 N N . PHE A 1 71 ? 5.489 -0.008 11.554 1.00 95.75 71 PHE A N 1
ATOM 582 C CA . PHE A 1 71 ? 4.485 -0.932 12.072 1.00 95.75 71 PHE A CA 1
ATOM 583 C C . PHE A 1 71 ? 4.842 -1.562 13.430 1.00 95.75 71 PHE A C 1
ATOM 585 O O . PHE A 1 71 ? 4.088 -2.398 13.921 1.00 95.75 71 PHE A O 1
ATOM 592 N N . SER A 1 72 ? 5.949 -1.163 14.076 1.00 92.94 72 SER A N 1
ATOM 593 C CA . SER A 1 72 ? 6.214 -1.550 15.473 1.00 92.94 72 SER A CA 1
ATOM 594 C C . SER A 1 72 ? 5.224 -0.916 16.445 1.00 92.94 72 SER A C 1
ATOM 596 O O . SER A 1 72 ? 4.855 -1.541 17.434 1.00 92.94 72 SER A O 1
ATOM 598 N N . ASP A 1 73 ? 4.791 0.309 16.140 1.00 93.25 73 ASP A N 1
ATOM 599 C CA . ASP A 1 73 ? 3.962 1.135 17.024 1.00 93.25 73 ASP A CA 1
ATOM 600 C C . ASP A 1 73 ? 2.673 1.637 16.348 1.00 93.25 73 ASP A C 1
ATOM 602 O O . ASP A 1 73 ? 1.889 2.360 16.961 1.00 93.25 73 ASP A O 1
ATOM 606 N N . HIS A 1 74 ? 2.437 1.268 15.084 1.00 95.38 74 HIS A N 1
ATOM 607 C CA . HIS A 1 74 ? 1.261 1.676 14.312 1.00 95.38 74 HIS A CA 1
ATOM 608 C C . HIS A 1 74 ? 0.607 0.469 13.644 1.00 95.38 74 HIS A C 1
ATOM 610 O O . HIS A 1 74 ? 1.300 -0.406 13.129 1.00 95.38 74 HIS A O 1
ATOM 616 N N . SER A 1 75 ? -0.726 0.450 13.605 1.00 96.94 75 SER A N 1
ATOM 617 C CA . SER A 1 75 ? -1.469 -0.594 12.901 1.00 96.94 75 SER A CA 1
ATOM 618 C C . SER A 1 75 ? -1.627 -0.282 11.410 1.00 96.94 75 SER A C 1
ATOM 620 O O . SER A 1 75 ? -1.615 0.881 10.985 1.00 96.94 75 SER A O 1
ATOM 622 N N . LEU A 1 76 ? -1.809 -1.324 10.599 1.00 97.62 76 LEU A N 1
ATOM 623 C CA . LEU A 1 76 ? -2.106 -1.190 9.174 1.00 97.62 76 LEU A CA 1
ATOM 624 C C . LEU A 1 76 ? -3.462 -0.506 8.953 1.00 97.62 76 LEU A C 1
ATOM 626 O O . LEU A 1 76 ? -3.605 0.331 8.059 1.00 97.62 76 LEU A O 1
ATOM 630 N N . PHE A 1 77 ? -4.444 -0.821 9.795 1.00 98.00 77 PHE A N 1
ATOM 631 C CA . PHE A 1 77 ? -5.761 -0.201 9.770 1.00 98.00 77 PHE A CA 1
ATOM 632 C C . PHE A 1 77 ? -5.698 1.302 10.069 1.00 98.00 77 PHE A C 1
ATOM 634 O O . PHE A 1 77 ? -6.301 2.093 9.341 1.00 98.00 77 PHE A O 1
ATOM 641 N N . ASP A 1 78 ? -4.949 1.716 11.095 1.00 97.38 78 ASP A N 1
ATOM 642 C CA . ASP A 1 78 ? -4.805 3.135 11.436 1.00 97.38 78 ASP A CA 1
ATOM 643 C C . ASP A 1 78 ? -4.092 3.909 10.329 1.00 97.38 78 ASP A C 1
ATOM 645 O O . ASP A 1 78 ? -4.522 5.017 9.994 1.00 97.38 78 ASP A O 1
ATOM 649 N N . LEU A 1 79 ? -3.065 3.312 9.710 1.00 97.88 79 LEU A N 1
ATOM 650 C CA . LEU A 1 79 ? -2.406 3.886 8.539 1.00 97.88 79 LEU A CA 1
ATOM 651 C C . LEU A 1 79 ? -3.401 4.092 7.393 1.00 97.88 79 LEU A C 1
ATOM 653 O O . LEU A 1 79 ? -3.486 5.194 6.855 1.00 97.88 79 LEU A O 1
ATOM 657 N N . ALA A 1 80 ? -4.160 3.057 7.027 1.00 98.31 80 ALA A N 1
ATOM 658 C CA . ALA A 1 80 ? -5.134 3.131 5.942 1.00 98.31 80 ALA A CA 1
ATOM 659 C C . ALA A 1 80 ? -6.207 4.194 6.216 1.00 98.31 80 ALA A C 1
ATOM 661 O O . ALA A 1 80 ? -6.545 4.984 5.332 1.00 98.31 80 ALA A O 1
ATOM 662 N N . ARG A 1 81 ? -6.697 4.268 7.459 1.00 98.12 81 ARG A N 1
ATOM 663 C CA . ARG A 1 81 ? -7.661 5.285 7.887 1.00 98.12 81 ARG A CA 1
ATOM 664 C C . ARG A 1 81 ? -7.076 6.691 7.784 1.00 98.12 81 ARG A C 1
ATOM 666 O O . ARG A 1 81 ? -7.724 7.567 7.218 1.00 98.12 81 ARG A O 1
ATOM 673 N N . GLN A 1 82 ? -5.873 6.909 8.316 1.00 97.81 82 GLN A N 1
ATOM 674 C CA . GLN A 1 82 ? -5.200 8.208 8.273 1.00 97.81 82 GLN A CA 1
ATOM 675 C C . GLN A 1 82 ? -4.926 8.641 6.829 1.00 97.81 82 GLN A C 1
ATOM 677 O O . GLN A 1 82 ? -5.221 9.775 6.462 1.00 97.81 82 GLN A O 1
ATOM 682 N N . PHE A 1 83 ? -4.399 7.737 6.005 1.00 98.25 83 PHE A N 1
ATOM 683 C CA . PHE A 1 83 ? -4.120 7.993 4.597 1.00 98.25 83 PHE A CA 1
ATOM 684 C C . PHE A 1 83 ? -5.389 8.386 3.834 1.00 98.25 83 PHE A C 1
ATOM 686 O O . PHE A 1 83 ? -5.401 9.394 3.129 1.00 98.25 83 PHE A O 1
ATOM 693 N N . HIS A 1 84 ? -6.485 7.653 4.039 1.00 98.12 84 HIS A N 1
ATOM 694 C CA . HIS A 1 84 ? -7.753 7.966 3.392 1.00 98.12 84 HIS A CA 1
ATOM 695 C C . HIS A 1 84 ? -8.342 9.309 3.852 1.00 98.12 84 HIS A C 1
ATOM 697 O O . HIS A 1 84 ? -8.820 10.088 3.031 1.00 98.12 84 HIS A O 1
ATOM 703 N N . GLN A 1 85 ? -8.250 9.636 5.147 1.00 97.56 85 GLN A N 1
ATOM 704 C CA . GLN A 1 85 ? -8.684 10.937 5.682 1.00 97.56 85 GLN A CA 1
ATOM 705 C C . GLN A 1 85 ? -7.934 12.125 5.066 1.00 97.56 85 GLN A C 1
ATOM 707 O O . GLN A 1 85 ? -8.471 13.229 5.018 1.00 97.56 85 GLN A O 1
ATOM 712 N N . LEU A 1 86 ? -6.713 11.900 4.581 1.00 97.06 86 LEU A N 1
ATOM 713 C CA . LEU A 1 86 ? -5.906 12.895 3.878 1.00 97.06 86 LEU A CA 1
ATOM 714 C C . LEU A 1 86 ? -6.181 12.938 2.364 1.00 97.06 86 LEU A C 1
ATOM 716 O O . LEU A 1 86 ? -5.494 13.658 1.645 1.00 97.06 86 LEU A O 1
ATOM 720 N N . GLY A 1 87 ? -7.187 12.204 1.877 1.00 97.75 87 GLY A N 1
ATOM 721 C CA . GLY A 1 87 ? -7.568 12.153 0.463 1.00 97.75 87 GLY A CA 1
ATOM 722 C C . GLY A 1 87 ? -6.894 11.035 -0.337 1.00 97.75 87 GLY A C 1
ATOM 723 O O . GLY A 1 87 ? -6.964 11.049 -1.564 1.00 97.75 87 GLY A O 1
ATOM 724 N N . GLY A 1 88 ? -6.244 10.080 0.334 1.00 98.12 88 GLY A N 1
ATOM 725 C CA . GLY A 1 88 ? -5.669 8.897 -0.298 1.00 98.12 88 GLY A CA 1
ATOM 726 C C . GLY A 1 88 ? -6.729 7.958 -0.881 1.00 98.12 88 GLY A C 1
ATOM 727 O O . GLY A 1 88 ? -7.741 7.663 -0.235 1.00 98.12 88 GLY A O 1
ATOM 728 N N . GLU A 1 89 ? -6.476 7.462 -2.092 1.00 98.31 89 GLU A N 1
ATOM 729 C CA . GLU A 1 89 ? -7.398 6.611 -2.863 1.00 98.31 89 GLU A CA 1
ATOM 730 C C . GLU A 1 89 ? -6.811 5.218 -3.142 1.00 98.31 89 GLU A C 1
ATOM 732 O O . GLU A 1 89 ? -7.561 4.242 -3.180 1.00 98.31 89 GLU A O 1
ATOM 737 N N . HIS A 1 90 ? -5.482 5.097 -3.249 1.00 98.62 90 HIS A N 1
ATOM 738 C CA . HIS A 1 90 ? -4.812 3.840 -3.598 1.00 98.62 90 HIS A CA 1
ATOM 739 C C . HIS A 1 90 ? -3.715 3.476 -2.588 1.00 98.62 90 HIS A C 1
ATOM 741 O O . HIS A 1 90 ? -2.731 4.201 -2.433 1.00 98.62 90 HIS A O 1
ATOM 747 N N . LEU A 1 91 ? -3.864 2.338 -1.909 1.00 98.62 91 LEU A N 1
ATOM 748 C CA . LEU A 1 91 ? -2.907 1.826 -0.930 1.00 98.62 91 LEU A CA 1
ATOM 749 C C . LEU A 1 91 ? -2.272 0.519 -1.419 1.00 98.62 91 LEU A C 1
ATOM 751 O O . LEU A 1 91 ? -2.947 -0.494 -1.587 1.00 98.62 91 LEU A O 1
ATOM 755 N N . PHE A 1 92 ? -0.957 0.533 -1.596 1.00 98.69 92 PHE A N 1
ATOM 756 C CA . PHE A 1 92 ? -0.148 -0.616 -1.987 1.00 98.69 92 PHE A CA 1
ATOM 757 C C . PHE A 1 92 ? 0.680 -1.105 -0.800 1.00 98.69 92 PHE A C 1
ATOM 759 O O . PHE A 1 92 ? 1.380 -0.315 -0.166 1.00 98.69 92 PHE A O 1
ATOM 766 N N . ILE A 1 93 ? 0.609 -2.403 -0.506 1.00 98.44 93 ILE A N 1
ATOM 767 C CA . ILE A 1 93 ? 1.227 -3.006 0.678 1.00 98.44 93 ILE A CA 1
ATOM 768 C C . ILE A 1 93 ? 2.055 -4.222 0.268 1.00 98.44 93 ILE A C 1
ATOM 770 O O . ILE A 1 93 ? 1.510 -5.270 -0.067 1.00 98.44 93 ILE A O 1
ATOM 774 N N . ASP A 1 94 ? 3.374 -4.093 0.313 1.00 97.94 94 ASP A N 1
ATOM 775 C CA . ASP A 1 94 ? 4.286 -5.191 -0.001 1.00 97.94 94 ASP A CA 1
ATOM 776 C C . ASP A 1 94 ? 4.667 -6.008 1.238 1.00 97.94 94 ASP A C 1
ATOM 778 O O . ASP A 1 94 ? 4.582 -5.524 2.368 1.00 97.94 94 ASP A O 1
ATOM 782 N N . GLU A 1 95 ? 5.100 -7.250 1.018 1.00 96.12 95 GLU A N 1
ATOM 783 C CA . GLU A 1 95 ? 5.487 -8.221 2.045 1.00 96.12 95 GLU A CA 1
ATOM 784 C C . GLU A 1 95 ? 4.447 -8.333 3.183 1.00 96.12 95 GLU A C 1
ATOM 786 O O . GLU A 1 95 ? 4.802 -8.458 4.357 1.00 96.12 95 GLU A O 1
ATOM 791 N N . ILE A 1 96 ? 3.147 -8.341 2.852 1.00 97.31 96 ILE A N 1
ATOM 792 C CA . ILE A 1 96 ? 2.046 -8.309 3.837 1.00 97.31 96 ILE A CA 1
ATOM 793 C C . ILE A 1 96 ? 2.141 -9.447 4.860 1.00 97.31 96 ILE A C 1
ATOM 795 O O . ILE A 1 96 ? 1.790 -9.299 6.028 1.00 97.31 96 ILE A O 1
ATOM 799 N N . HIS A 1 97 ? 2.675 -10.590 4.427 1.00 94.88 97 HIS A N 1
ATOM 800 C CA . HIS A 1 97 ? 2.850 -11.796 5.228 1.00 94.88 97 HIS A CA 1
ATOM 801 C C . HIS A 1 97 ? 3.832 -11.630 6.402 1.00 94.88 97 HIS A C 1
ATOM 803 O O . HIS A 1 97 ? 3.912 -12.519 7.251 1.00 94.88 97 HIS A O 1
ATOM 809 N N . LYS A 1 98 ? 4.590 -10.528 6.450 1.00 94.94 98 LYS A N 1
ATOM 810 C CA . LYS A 1 98 ? 5.466 -10.158 7.569 1.00 94.94 98 LYS A CA 1
ATOM 811 C C . LYS A 1 98 ? 4.719 -9.503 8.728 1.00 94.94 98 LYS A C 1
ATOM 813 O O . LYS A 1 98 ? 5.188 -9.583 9.860 1.00 94.94 98 LYS A O 1
ATOM 818 N N . TYR A 1 99 ? 3.562 -8.904 8.465 1.00 96.62 99 TYR A N 1
ATOM 819 C CA . TYR A 1 99 ? 2.784 -8.171 9.457 1.00 96.62 99 TYR A CA 1
ATOM 820 C C . TYR A 1 99 ? 1.822 -9.101 10.202 1.00 96.62 99 TYR A C 1
ATOM 822 O O . TYR A 1 99 ? 1.030 -9.813 9.593 1.00 96.62 99 TYR A O 1
ATOM 830 N N . ALA A 1 100 ? 1.865 -9.125 11.533 1.00 94.44 100 ALA A N 1
ATOM 831 C CA . ALA A 1 100 ? 0.963 -9.972 12.313 1.00 94.44 100 ALA A CA 1
ATOM 832 C C . ALA A 1 100 ? -0.501 -9.519 12.157 1.00 94.44 100 ALA A C 1
ATOM 834 O O . ALA A 1 100 ? -0.783 -8.333 12.093 1.00 94.44 100 ALA A O 1
ATOM 835 N N . ASN A 1 101 ? -1.452 -10.458 12.135 1.00 94.25 101 ASN A N 1
ATOM 836 C CA . ASN A 1 101 ? -2.893 -10.168 12.008 1.00 94.25 101 ASN A CA 1
ATOM 837 C C . ASN A 1 101 ? -3.315 -9.439 10.715 1.00 94.25 101 ASN A C 1
ATOM 839 O O . ASN A 1 101 ? -4.438 -8.936 10.635 1.00 94.25 101 ASN A O 1
ATOM 843 N N . TRP A 1 102 ? -2.464 -9.435 9.682 1.00 96.88 102 TRP A N 1
ATOM 844 C CA . TRP A 1 102 ? -2.714 -8.743 8.416 1.00 96.88 102 TRP A CA 1
ATOM 845 C C . TRP A 1 102 ? -4.088 -9.040 7.806 1.00 96.88 102 TRP A C 1
ATOM 847 O O . TRP A 1 102 ? -4.758 -8.133 7.327 1.00 96.88 102 TRP A O 1
ATOM 857 N N . SER A 1 103 ? -4.549 -10.291 7.853 1.00 97.06 103 SER A N 1
ATOM 858 C CA . SER A 1 103 ? -5.815 -10.697 7.235 1.00 97.06 103 SER A CA 1
ATOM 859 C C . SER A 1 103 ? -7.027 -10.048 7.902 1.00 97.06 103 SER A C 1
ATOM 861 O O . SER A 1 103 ? -7.957 -9.619 7.218 1.00 97.06 103 SER A O 1
ATOM 863 N N . GLN A 1 104 ? -7.003 -9.934 9.232 1.00 98.06 104 GLN A N 1
ATOM 864 C CA . GLN A 1 104 ? -8.061 -9.283 9.995 1.00 98.06 104 GLN A CA 1
ATOM 865 C C . GLN A 1 104 ? -8.083 -7.781 9.714 1.00 98.06 104 GLN A C 1
ATOM 867 O O . GLN A 1 104 ? -9.156 -7.207 9.534 1.00 98.06 104 GLN A O 1
ATOM 872 N N . GLU A 1 105 ? -6.917 -7.142 9.643 1.00 98.06 105 GLU A N 1
ATOM 873 C CA . GLU A 1 105 ? -6.840 -5.708 9.371 1.00 98.06 105 GLU A CA 1
ATOM 874 C C . GLU A 1 105 ? -7.189 -5.363 7.925 1.00 98.06 105 GLU A C 1
ATOM 876 O O . GLU A 1 105 ? -7.939 -4.416 7.713 1.00 98.06 105 GLU A O 1
ATOM 881 N N . LEU A 1 106 ? -6.769 -6.162 6.939 1.00 98.25 106 LEU A N 1
ATOM 882 C CA . LEU A 1 106 ? -7.217 -6.000 5.553 1.00 98.25 106 LEU A CA 1
ATOM 883 C C . LEU A 1 106 ? -8.737 -6.107 5.441 1.00 98.25 106 LEU A C 1
ATOM 885 O O . LEU A 1 106 ? -9.359 -5.271 4.787 1.00 98.25 106 LEU A O 1
ATOM 889 N N . LYS A 1 107 ? -9.351 -7.086 6.118 1.00 98.12 107 LYS A N 1
ATOM 890 C CA . LYS A 1 107 ? -10.812 -7.192 6.171 1.00 98.12 107 LYS A CA 1
ATOM 891 C C . LYS A 1 107 ? -11.432 -5.934 6.782 1.00 98.12 107 LYS A C 1
ATOM 893 O O . LYS A 1 107 ? -12.365 -5.384 6.212 1.00 98.12 107 LYS A O 1
ATOM 898 N N . ASN A 1 108 ? -10.891 -5.443 7.895 1.00 98.19 108 ASN A N 1
ATOM 899 C CA . ASN A 1 108 ? -11.393 -4.223 8.527 1.00 98.19 108 ASN A CA 1
ATOM 900 C C . ASN A 1 108 ? -11.270 -3.004 7.597 1.00 98.19 108 ASN A C 1
ATOM 902 O O . ASN A 1 108 ? -12.201 -2.207 7.525 1.00 98.19 108 ASN A O 1
ATOM 906 N N . ILE A 1 109 ? -10.164 -2.867 6.858 1.00 98.44 109 ILE A N 1
ATOM 907 C CA . ILE A 1 109 ? -9.987 -1.815 5.844 1.00 98.44 109 ILE A CA 1
ATOM 908 C C . ILE A 1 109 ? -11.057 -1.955 4.752 1.00 98.44 109 ILE A C 1
ATOM 910 O O . ILE A 1 109 ? -11.707 -0.973 4.386 1.00 98.44 109 ILE A O 1
ATOM 914 N N . TYR A 1 110 ? -11.283 -3.178 4.268 1.00 97.81 110 TYR A N 1
ATOM 915 C CA . TYR A 1 110 ? -12.304 -3.464 3.265 1.00 97.81 110 TYR A CA 1
ATOM 916 C C . TYR A 1 110 ? -13.726 -3.161 3.764 1.00 97.81 110 TYR A C 1
ATOM 918 O O . TYR A 1 110 ? -14.545 -2.624 3.023 1.00 97.81 110 TYR A O 1
ATOM 926 N N . ASP A 1 111 ? -14.047 -3.440 5.017 1.00 97.88 111 ASP A N 1
ATOM 927 C CA . ASP A 1 111 ? -15.393 -3.192 5.535 1.00 97.88 111 ASP A CA 1
ATOM 928 C C . ASP A 1 111 ? -15.606 -1.701 5.864 1.00 97.88 111 ASP A C 1
ATOM 930 O O . ASP A 1 111 ? -16.684 -1.158 5.627 1.00 97.88 111 ASP A O 1
ATOM 934 N N . ALA A 1 112 ? -14.575 -1.014 6.369 1.00 98.00 112 ALA A N 1
ATOM 935 C CA . ALA A 1 112 ? -14.699 0.345 6.896 1.00 98.00 112 ALA A CA 1
ATOM 936 C C . ALA A 1 112 ? -14.414 1.469 5.884 1.00 98.00 112 ALA A C 1
ATOM 938 O O . ALA A 1 112 ? -14.884 2.586 6.095 1.00 98.00 112 ALA A O 1
ATOM 939 N N . ILE A 1 113 ? -13.638 1.218 4.819 1.00 97.88 113 ILE A N 1
ATOM 940 C CA . ILE A 1 113 ? -13.141 2.274 3.915 1.00 97.88 113 ILE A CA 1
ATOM 941 C C . ILE A 1 113 ? -13.518 1.984 2.447 1.00 97.88 113 ILE A C 1
ATOM 943 O O . ILE A 1 113 ? -12.645 1.643 1.642 1.00 97.88 113 ILE A O 1
ATOM 947 N N . PRO A 1 114 ? -14.813 2.069 2.067 1.00 96.12 114 PRO A N 1
ATOM 948 C CA . PRO A 1 114 ? -15.334 1.647 0.758 1.00 96.12 114 PRO A CA 1
ATOM 949 C C . PRO A 1 114 ? -14.665 2.306 -0.453 1.00 96.12 114 PRO A C 1
ATOM 951 O O . PRO A 1 114 ? -14.592 1.679 -1.506 1.00 96.12 114 PRO A O 1
ATOM 954 N N . GLN A 1 115 ? -14.166 3.537 -0.317 1.00 96.88 115 GLN A N 1
ATOM 955 C CA . GLN A 1 115 ? -13.518 4.258 -1.417 1.00 96.88 115 GLN A CA 1
ATOM 956 C C . GLN A 1 115 ? -12.017 3.970 -1.559 1.00 96.88 115 GLN A C 1
ATOM 958 O O . GLN A 1 115 ? -11.423 4.391 -2.545 1.00 96.88 115 GLN A O 1
ATOM 963 N N . LEU A 1 116 ? -11.394 3.285 -0.596 1.00 98.38 116 LEU A N 1
ATOM 964 C CA . LEU A 1 116 ? -9.969 2.978 -0.661 1.00 98.38 116 LEU A CA 1
ATOM 965 C C . LEU A 1 116 ? -9.751 1.685 -1.447 1.00 98.38 116 LEU A C 1
ATOM 967 O O . LEU A 1 116 ? -10.294 0.631 -1.093 1.00 98.38 116 LEU A O 1
ATOM 971 N N . GLN A 1 117 ? -8.931 1.772 -2.490 1.00 98.56 117 GLN A N 1
ATOM 972 C CA . GLN A 1 117 ? -8.398 0.611 -3.181 1.00 98.56 117 GLN A CA 1
ATOM 973 C C . GLN A 1 117 ? -7.156 0.094 -2.454 1.00 98.56 117 GLN A C 1
ATOM 975 O O . GLN A 1 117 ? -6.279 0.873 -2.082 1.00 98.56 117 GLN A O 1
ATOM 980 N N . VAL A 1 118 ? -7.060 -1.225 -2.289 1.00 98.56 118 VAL A N 1
ATOM 981 C CA . VAL A 1 118 ? -5.930 -1.883 -1.628 1.00 98.56 118 VAL A CA 1
ATOM 982 C C . VAL A 1 118 ? -5.334 -2.964 -2.524 1.00 98.56 118 VAL A C 1
ATOM 984 O O . VAL A 1 118 ? -6.025 -3.892 -2.939 1.00 98.56 118 VAL A O 1
ATOM 987 N N . VAL A 1 119 ? -4.032 -2.894 -2.776 1.00 98.50 119 VAL A N 1
ATOM 988 C CA . VAL A 1 119 ? -3.281 -3.923 -3.506 1.00 98.50 119 VAL A CA 1
ATOM 989 C C . VAL A 1 119 ? -2.161 -4.437 -2.614 1.00 98.50 119 VAL A C 1
ATOM 991 O O . VAL A 1 119 ? -1.429 -3.637 -2.038 1.00 98.50 119 VAL A O 1
ATOM 994 N N . PHE A 1 120 ? -2.005 -5.754 -2.487 1.00 98.31 120 PHE A N 1
ATOM 995 C CA . PHE A 1 120 ? -0.998 -6.324 -1.590 1.00 98.31 120 PHE A CA 1
ATOM 996 C C . PHE A 1 120 ? -0.303 -7.581 -2.124 1.00 98.31 120 PHE A C 1
ATOM 998 O O . PHE A 1 120 ? -0.856 -8.301 -2.963 1.00 98.31 120 PHE A O 1
ATOM 1005 N N . THR A 1 121 ? 0.916 -7.833 -1.630 1.00 96.19 121 THR A N 1
ATOM 1006 C CA . THR A 1 121 ? 1.834 -8.900 -2.089 1.00 96.19 121 THR A CA 1
ATOM 1007 C C . THR A 1 121 ? 2.512 -9.694 -0.977 1.00 96.19 121 THR A C 1
ATOM 1009 O O . THR A 1 121 ? 2.680 -9.180 0.151 1.00 96.19 121 THR A O 1
#

Secondary structure (DSSP, 8-state):
-HHHHHHHHHHHHH---SS--GGGGGS-TTSSEEE----TTSSHHHHHHHHHHHHS-GGGEEEEETTSGGGGTS-HHHHHHHHHHTT--EEEEESGGGSTTHHHHHHHHHHH-TT-EEEE-

pLDDT: mean 95.59, std 3.13, range [82.88, 98.69]